Protein AF-G5HP84-F1 (afdb_monomer_lite)

Organism: NCBI:txid742733

Sequence (84 aa):
DSGDYSQKSVHVSKHGSPALRKTLYQVMDVLIKTKPDDPVYLFMDKKRAQGKPYYVYMTAGANKFLRIYYGRVKEYLASLPASE

Foldseek 3Di:
DPDDDPDDDDPPDPPDDPVLVVVLLVVLVVCCVVVDPDPLSVQLVVCVVVVHDPVVSSVVSSVVVVVVVVVVVVVVVVPDPDDD

Structure (mmCIF, N/CA/C/O backbone):
data_AF-G5HP84-F1
#
_entry.id   AF-G5HP84-F1
#
loop_
_atom_site.group_PDB
_atom_site.id
_atom_site.type_symbol
_atom_site.label_atom_id
_atom_site.label_alt_id
_atom_site.label_comp_id
_atom_site.label_asym_id
_atom_site.label_entity_id
_atom_site.label_seq_id
_atom_site.pdbx_PDB_ins_code
_atom_site.Cartn_x
_atom_site.Cartn_y
_atom_site.Cartn_z
_atom_site.occupancy
_atom_site.B_iso_or_equiv
_atom_site.auth_seq_id
_atom_site.auth_comp_id
_atom_site.auth_asym_id
_atom_site.auth_atom_id
_atom_site.pdbx_PDB_model_num
ATOM 1 N N . ASP A 1 1 ? -0.544 -19.695 18.756 1.00 39.16 1 ASP A N 1
ATOM 2 C CA . ASP A 1 1 ? -0.878 -18.510 19.553 1.00 39.16 1 ASP A CA 1
ATOM 3 C C . ASP A 1 1 ? 0.197 -17.461 19.335 1.00 39.16 1 ASP A C 1
ATOM 5 O O . ASP A 1 1 ? 1.337 -17.681 19.718 1.00 39.16 1 ASP A O 1
ATOM 9 N N . SER A 1 2 ? -0.092 -16.409 18.573 1.00 53.19 2 SER A N 1
ATOM 10 C CA . SER A 1 2 ? 0.899 -15.384 18.199 1.00 53.19 2 SER A CA 1
ATOM 11 C C . SER A 1 2 ? 0.431 -14.020 18.687 1.00 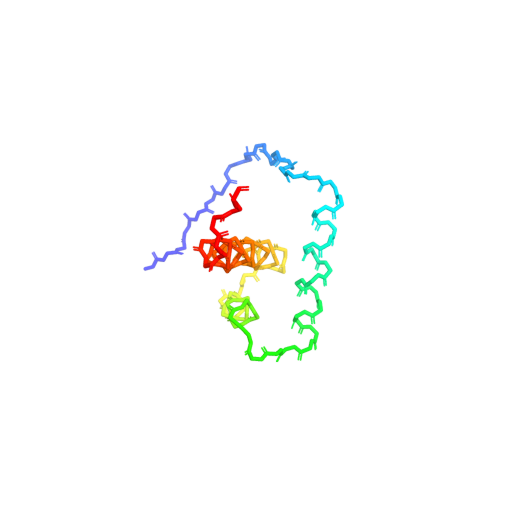53.19 2 SER A C 1
ATOM 13 O O . SER A 1 2 ? 0.090 -13.122 17.914 1.00 53.19 2 SER A O 1
ATOM 15 N N . GLY A 1 3 ? 0.395 -13.902 20.009 1.00 56.56 3 GLY A N 1
ATOM 16 C CA . GLY A 1 3 ? 0.059 -12.691 20.736 1.00 56.56 3 GLY A CA 1
ATOM 17 C C . GLY A 1 3 ? 1.037 -12.496 21.880 1.00 56.56 3 GLY A C 1
ATOM 18 O O . GLY A 1 3 ? 0.748 -12.911 22.983 1.00 56.56 3 GLY A O 1
ATOM 19 N N . ASP A 1 4 ? 2.203 -11.923 21.588 1.00 51.66 4 ASP A N 1
ATOM 20 C CA . ASP A 1 4 ? 2.821 -10.917 22.458 1.00 51.66 4 ASP A CA 1
ATOM 21 C C . ASP A 1 4 ? 4.088 -10.385 21.790 1.00 51.66 4 ASP A C 1
ATOM 23 O O . ASP A 1 4 ? 5.202 -10.868 21.981 1.00 51.66 4 ASP A O 1
ATOM 27 N N . TYR A 1 5 ? 3.913 -9.377 20.938 1.00 63.38 5 TYR A N 1
ATOM 28 C CA . TYR A 1 5 ? 5.027 -8.519 20.558 1.00 63.38 5 TYR A CA 1
ATOM 29 C C . TYR A 1 5 ? 4.843 -7.187 21.278 1.00 63.38 5 TYR A C 1
ATOM 31 O O . TYR A 1 5 ? 4.121 -6.308 20.806 1.00 63.38 5 TYR A O 1
ATOM 39 N N . SER A 1 6 ? 5.476 -7.057 22.444 1.00 57.25 6 SER A N 1
ATOM 40 C CA . SER A 1 6 ? 5.575 -5.796 23.173 1.00 57.25 6 SER A CA 1
ATOM 41 C C . SER A 1 6 ? 6.717 -4.970 22.575 1.00 57.25 6 SER A C 1
ATOM 43 O O . SER A 1 6 ? 7.904 -5.197 22.813 1.00 57.25 6 SER A O 1
ATOM 45 N N . GLN A 1 7 ? 6.366 -4.014 21.717 1.00 55.66 7 GLN A N 1
ATOM 46 C CA . GLN A 1 7 ? 7.351 -3.148 21.080 1.00 55.66 7 GLN A CA 1
ATOM 47 C C . GLN A 1 7 ? 7.898 -2.148 22.116 1.00 55.66 7 GLN A C 1
ATOM 49 O O . GLN A 1 7 ? 7.240 -1.164 22.448 1.00 55.66 7 GLN A O 1
ATOM 54 N N . LYS A 1 8 ? 9.114 -2.385 22.631 1.00 56.41 8 LYS A N 1
ATOM 55 C CA . LYS A 1 8 ? 9.903 -1.345 23.318 1.00 56.41 8 LYS A CA 1
ATOM 56 C C . LYS A 1 8 ? 10.169 -0.221 22.320 1.00 56.41 8 LYS A C 1
ATOM 58 O O . LYS A 1 8 ? 10.443 -0.513 21.159 1.00 56.41 8 LYS A O 1
ATOM 63 N N . SER A 1 9 ? 10.053 1.033 22.764 1.00 52.53 9 SER A N 1
ATOM 64 C CA . SER A 1 9 ? 10.167 2.244 21.939 1.00 52.53 9 SER A CA 1
ATOM 65 C C . SER A 1 9 ? 11.371 2.149 20.988 1.00 52.53 9 SER A C 1
ATOM 67 O O . SER A 1 9 ? 12.517 2.366 21.377 1.00 52.53 9 SER A O 1
ATOM 69 N N . VAL A 1 10 ? 11.113 1.773 19.739 1.00 50.66 10 VAL A N 1
ATOM 70 C CA . VAL A 1 10 ? 12.082 1.874 18.654 1.00 50.66 10 VAL A CA 1
ATOM 71 C C . VAL A 1 10 ? 11.881 3.243 18.039 1.00 50.66 10 VAL A C 1
ATOM 73 O O . VAL A 1 10 ? 10.744 3.654 17.795 1.00 50.66 10 VAL A O 1
ATOM 76 N N . HIS A 1 11 ? 12.974 3.967 17.808 1.00 45.12 11 HIS A N 1
ATOM 77 C CA . HIS A 1 11 ? 12.914 5.225 17.081 1.00 45.12 11 HIS A CA 1
ATOM 78 C C . HIS A 1 11 ? 12.252 4.953 15.724 1.00 45.12 11 HIS A C 1
ATOM 80 O O . HIS A 1 11 ? 12.845 4.340 14.840 1.00 45.12 11 HIS A O 1
ATOM 86 N N . VAL A 1 12 ? 11.009 5.408 15.548 1.00 46.97 12 VAL A N 1
ATOM 87 C CA . VAL A 1 12 ? 10.320 5.364 14.257 1.00 46.97 12 VAL A CA 1
ATOM 88 C C . VAL A 1 12 ? 10.977 6.417 13.374 1.00 46.97 12 VAL A C 1
ATOM 90 O O . VAL A 1 12 ? 10.627 7.596 13.402 1.00 46.97 12 VAL A O 1
ATOM 93 N N . SER A 1 13 ? 12.002 6.023 12.629 1.00 57.22 13 SER A N 1
ATOM 94 C CA . SER A 1 13 ? 12.519 6.824 11.527 1.00 57.22 13 SER A CA 1
ATOM 95 C C . SER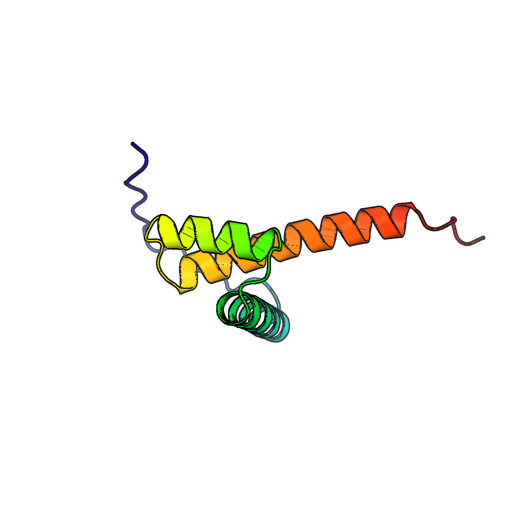 A 1 13 ? 11.444 6.871 10.443 1.00 57.22 13 SER A C 1
ATOM 97 O O . SER A 1 13 ? 11.007 5.855 9.898 1.00 57.22 13 SER A O 1
ATOM 99 N N . LYS A 1 14 ? 10.962 8.078 10.140 1.00 63.19 14 LYS A N 1
ATOM 100 C CA . LYS A 1 14 ? 9.998 8.298 9.060 1.00 63.19 14 LYS A CA 1
ATOM 101 C C . LYS A 1 14 ? 10.718 8.134 7.719 1.00 63.19 14 LYS A C 1
ATOM 103 O O . LYS A 1 14 ? 11.181 9.111 7.139 1.00 63.19 14 LYS A O 1
ATOM 108 N N . HIS A 1 15 ? 10.817 6.905 7.228 1.00 68.56 15 HIS A N 1
ATOM 109 C CA . HIS A 1 15 ? 11.391 6.627 5.914 1.00 68.56 15 HIS A CA 1
ATOM 110 C C . HIS A 1 15 ? 10.465 7.112 4.781 1.00 68.56 15 HIS A C 1
ATOM 112 O O . HIS A 1 15 ? 9.239 7.173 4.932 1.00 68.56 15 HIS A O 1
ATOM 118 N N . GLY A 1 16 ? 11.064 7.503 3.653 1.00 76.12 16 GLY A N 1
ATOM 119 C CA . GLY A 1 16 ? 10.369 8.057 2.485 1.00 76.12 16 GLY A CA 1
ATOM 120 C C . GLY A 1 16 ? 10.088 9.563 2.565 1.00 76.12 16 GLY A C 1
ATOM 121 O O . GLY A 1 16 ? 10.189 10.189 3.624 1.00 76.12 16 GLY A O 1
ATOM 122 N N . SER A 1 17 ? 9.722 10.162 1.430 1.00 90.31 17 SER A N 1
ATOM 123 C CA . SER A 1 17 ? 9.363 11.581 1.377 1.00 90.31 17 SER A CA 1
ATOM 124 C C . SER A 1 17 ? 8.004 11.836 2.056 1.00 90.31 17 SER A C 1
ATOM 126 O O . SER A 1 17 ? 7.127 10.963 2.048 1.00 90.31 17 SER A O 1
ATOM 128 N N . PRO A 1 18 ? 7.780 13.028 2.644 1.00 90.69 18 PRO A N 1
ATOM 129 C CA . PRO A 1 18 ? 6.470 13.405 3.176 1.00 90.69 18 PRO A CA 1
ATOM 130 C C . PRO A 1 18 ? 5.349 13.291 2.135 1.00 90.69 18 PRO A C 1
ATOM 132 O O . PRO A 1 18 ? 4.260 12.825 2.465 1.00 90.69 18 PRO A O 1
ATOM 135 N N . ALA A 1 19 ? 5.642 13.652 0.880 1.00 93.88 19 ALA A N 1
ATOM 136 C CA . ALA A 1 19 ? 4.717 13.523 -0.240 1.00 93.88 19 ALA A CA 1
ATOM 137 C C . ALA A 1 19 ? 4.303 12.062 -0.460 1.00 93.88 19 ALA A C 1
ATOM 139 O O . ALA A 1 19 ? 3.113 11.764 -0.444 1.00 93.88 19 ALA A O 1
ATOM 140 N N . LEU A 1 20 ? 5.269 11.138 -0.545 1.00 92.25 20 LEU A N 1
ATOM 141 C CA . LEU A 1 20 ? 4.988 9.715 -0.744 1.00 92.25 20 LEU A CA 1
ATOM 142 C C . LEU A 1 20 ? 4.115 9.142 0.379 1.00 92.25 20 LEU A C 1
ATOM 144 O O . LEU A 1 20 ? 3.146 8.438 0.106 1.00 92.25 20 LEU A O 1
ATOM 148 N N . ARG A 1 21 ? 4.417 9.467 1.643 1.00 92.75 21 ARG A N 1
ATOM 149 C CA . ARG A 1 21 ? 3.603 9.002 2.779 1.00 92.75 21 ARG A CA 1
ATOM 150 C C . ARG A 1 21 ? 2.166 9.515 2.708 1.00 92.75 21 ARG A C 1
ATOM 152 O O . ARG A 1 21 ? 1.245 8.739 2.950 1.00 92.75 21 ARG A O 1
ATOM 159 N N . LYS A 1 22 ? 1.975 10.795 2.364 1.00 95.06 22 LYS A N 1
ATOM 160 C CA . LYS A 1 22 ? 0.643 11.392 2.192 1.00 95.06 22 LYS A CA 1
ATOM 161 C C . LYS A 1 22 ? -0.125 10.691 1.073 1.00 95.06 22 LYS A C 1
ATOM 163 O O . LYS A 1 22 ? -1.261 10.284 1.294 1.00 95.06 22 LYS A O 1
ATOM 168 N N . THR A 1 23 ? 0.507 10.495 -0.081 1.00 96.38 23 THR A N 1
ATOM 169 C CA . THR A 1 23 ? -0.108 9.813 -1.224 1.00 96.38 23 THR A CA 1
ATOM 170 C C . THR A 1 23 ? -0.503 8.383 -0.871 1.00 96.38 23 THR A C 1
ATOM 172 O O . THR A 1 23 ? -1.646 8.001 -1.092 1.00 96.38 23 THR A O 1
ATOM 175 N N . LEU A 1 24 ? 0.394 7.604 -0.258 1.00 96.44 24 LEU A N 1
ATOM 176 C CA . LEU A 1 24 ? 0.088 6.231 0.152 1.00 96.44 24 LEU A CA 1
ATOM 177 C C . LEU A 1 24 ? -1.081 6.180 1.135 1.00 96.44 24 LEU A C 1
ATOM 179 O O . LEU A 1 24 ? -1.968 5.347 0.977 1.00 96.44 24 LEU A O 1
ATOM 183 N N . TYR A 1 25 ? -1.115 7.089 2.112 1.00 96.12 25 TYR A N 1
ATOM 184 C CA . TYR A 1 25 ? -2.238 7.185 3.039 1.00 96.12 25 TYR A CA 1
ATOM 185 C C . TYR A 1 25 ? -3.557 7.466 2.309 1.00 96.12 25 TYR A C 1
ATOM 187 O O . TYR A 1 25 ? -4.542 6.780 2.563 1.00 96.12 25 TYR A O 1
ATOM 195 N N . GLN A 1 26 ? -3.569 8.422 1.374 1.00 97.88 26 GLN A N 1
ATOM 196 C CA . GLN A 1 26 ? -4.758 8.748 0.579 1.00 97.88 26 GLN A CA 1
ATOM 197 C C . GLN A 1 26 ? -5.231 7.558 -0.263 1.00 97.88 26 GLN A C 1
ATOM 199 O O . GLN A 1 26 ? -6.427 7.287 -0.298 1.00 97.88 26 GLN A O 1
ATOM 204 N N . VAL A 1 27 ? -4.314 6.816 -0.893 1.00 97.00 27 VAL A N 1
ATOM 205 C CA . VAL A 1 27 ? -4.668 5.603 -1.647 1.00 97.00 27 VAL A CA 1
ATOM 206 C C . VAL A 1 27 ? -5.313 4.571 -0.720 1.00 97.00 27 VAL A C 1
ATOM 208 O O . VAL A 1 27 ? -6.402 4.093 -1.019 1.00 97.00 27 VAL A O 1
ATOM 211 N N . MET A 1 28 ? -4.697 4.263 0.427 1.00 97.75 28 MET A N 1
ATOM 212 C CA . MET A 1 28 ? -5.247 3.280 1.372 1.00 97.75 28 MET A CA 1
ATOM 213 C C . MET A 1 28 ? -6.612 3.712 1.934 1.00 97.75 28 MET A C 1
ATOM 215 O O . MET A 1 28 ? -7.501 2.880 2.107 1.00 97.75 28 MET A O 1
ATOM 219 N N . ASP A 1 29 ? -6.798 5.010 2.188 1.00 96.94 29 ASP A N 1
ATOM 220 C CA . ASP A 1 29 ? -8.061 5.577 2.669 1.00 96.94 29 ASP A CA 1
ATOM 221 C C . ASP A 1 29 ? -9.177 5.443 1.622 1.00 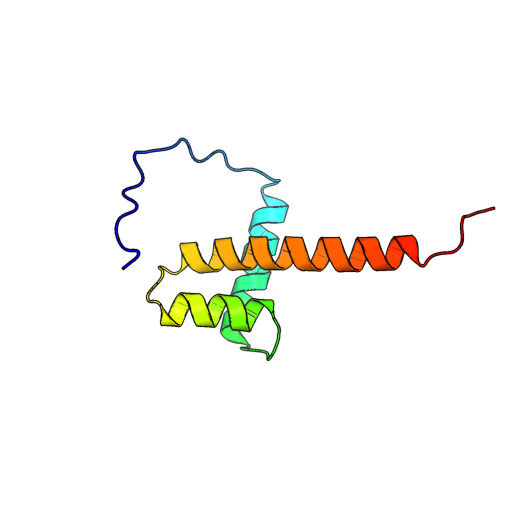96.94 29 ASP A C 1
ATOM 223 O O . ASP A 1 29 ? -10.294 5.040 1.953 1.00 96.94 29 ASP A O 1
ATOM 227 N N . VAL A 1 30 ? -8.866 5.697 0.346 1.00 97.88 30 VAL A N 1
ATOM 228 C CA . VAL A 1 30 ? -9.800 5.460 -0.764 1.00 97.88 30 VAL A CA 1
ATOM 229 C C . VAL A 1 30 ? -10.176 3.982 -0.844 1.00 97.88 30 VAL A C 1
ATOM 231 O O . VAL A 1 30 ? -11.366 3.688 -0.894 1.00 97.88 30 VAL A O 1
ATOM 234 N N . LEU A 1 31 ? -9.208 3.061 -0.772 1.00 97.12 31 LEU A N 1
ATOM 235 C CA . LEU A 1 31 ? -9.481 1.618 -0.830 1.00 97.12 31 LEU A CA 1
ATOM 236 C C . LEU A 1 31 ? -10.428 1.152 0.287 1.00 97.12 31 LEU A C 1
ATOM 238 O O . LEU A 1 31 ? -11.339 0.371 0.031 1.00 97.12 31 LEU A O 1
ATOM 242 N N . ILE A 1 32 ? -10.274 1.653 1.518 1.00 95.44 32 ILE A N 1
ATOM 243 C CA . ILE A 1 32 ? -11.188 1.315 2.627 1.00 95.44 32 ILE A CA 1
ATOM 244 C C . ILE A 1 32 ? -12.610 1.819 2.368 1.00 95.44 32 ILE A C 1
ATOM 246 O O . ILE A 1 32 ? -13.579 1.162 2.761 1.00 95.44 32 ILE A O 1
ATOM 250 N N . LYS A 1 33 ? -12.741 3.001 1.759 1.00 96.56 33 LYS A N 1
ATOM 251 C CA . LYS A 1 33 ? -14.037 3.628 1.476 1.00 96.56 33 LYS A CA 1
ATOM 252 C C . LYS A 1 33 ? -14.757 2.941 0.322 1.00 96.56 33 LYS A C 1
ATOM 254 O O . LYS A 1 33 ? -15.958 2.713 0.424 1.00 96.56 33 LYS A O 1
ATOM 259 N N . THR A 1 34 ? -14.036 2.612 -0.747 1.00 97.56 34 THR A N 1
ATOM 260 C CA . THR A 1 34 ? -14.616 2.034 -1.967 1.00 97.56 34 THR A CA 1
ATOM 261 C C . THR A 1 34 ? -14.722 0.513 -1.925 1.00 97.56 34 THR A C 1
ATOM 263 O O . THR A 1 34 ? -15.547 -0.038 -2.645 1.00 97.56 34 THR A O 1
ATOM 266 N N . LYS A 1 35 ? -13.943 -0.156 -1.064 1.00 96.50 35 LYS A N 1
ATOM 267 C CA . LYS A 1 35 ? -13.947 -1.614 -0.851 1.00 96.50 35 LYS A CA 1
ATOM 268 C C . LYS A 1 35 ? -13.887 -2.436 -2.150 1.00 96.50 35 LYS A C 1
ATOM 270 O O . LYS A 1 35 ? -14.733 -3.309 -2.353 1.00 96.50 35 LYS A O 1
ATOM 275 N N . PRO A 1 36 ? -12.937 -2.146 -3.054 1.00 96.56 36 PRO A N 1
ATOM 276 C CA . PRO A 1 36 ? -12.831 -2.869 -4.312 1.00 96.56 36 PRO A CA 1
ATOM 277 C C . PRO A 1 36 ? -12.313 -4.292 -4.070 1.00 96.56 36 PRO A C 1
ATOM 279 O O . PRO A 1 36 ? -11.625 -4.553 -3.085 1.00 96.56 36 PRO A O 1
ATOM 282 N N . ASP A 1 37 ? -12.582 -5.207 -4.999 1.00 95.75 37 ASP A N 1
ATOM 283 C CA . ASP A 1 37 ? -12.008 -6.557 -4.970 1.00 95.75 37 ASP A CA 1
ATOM 284 C C . ASP A 1 37 ? -10.560 -6.551 -5.493 1.00 95.75 37 ASP A C 1
ATOM 286 O O . ASP A 1 37 ? -10.247 -7.037 -6.579 1.00 95.75 37 ASP A O 1
ATOM 290 N N . ASP A 1 38 ? -9.668 -5.892 -4.750 1.00 94.75 38 ASP A N 1
ATOM 291 C CA . ASP A 1 38 ? -8.253 -5.766 -5.089 1.00 94.75 38 ASP A CA 1
ATOM 292 C C . ASP A 1 38 ? -7.350 -6.382 -3.997 1.00 94.75 38 ASP A C 1
ATOM 294 O O . ASP A 1 38 ? -7.687 -6.383 -2.807 1.00 94.75 38 ASP A O 1
ATOM 298 N N . PRO A 1 39 ? -6.161 -6.899 -4.363 1.00 96.44 39 PRO A N 1
ATOM 299 C CA . PRO A 1 39 ? -5.293 -7.627 -3.437 1.00 96.44 39 PRO A CA 1
ATOM 300 C C . PRO A 1 39 ? -4.775 -6.787 -2.258 1.00 96.44 39 PRO A C 1
ATOM 302 O O . PRO A 1 39 ? -4.375 -7.357 -1.237 1.00 96.44 39 PRO A O 1
ATOM 305 N N . VAL A 1 40 ? -4.727 -5.458 -2.380 1.00 97.69 40 VAL A N 1
ATOM 306 C CA . VAL A 1 40 ? -4.343 -4.553 -1.289 1.00 97.69 40 VAL A CA 1
ATOM 307 C C . VAL A 1 40 ? -5.510 -4.374 -0.327 1.00 97.69 40 VAL A C 1
ATOM 309 O O . VAL A 1 40 ? -5.306 -4.568 0.877 1.00 97.69 40 VAL A O 1
ATOM 312 N N . TYR A 1 41 ? -6.717 -4.083 -0.826 1.00 98.12 41 TYR A N 1
ATOM 313 C CA . TYR A 1 41 ? -7.908 -3.981 0.018 1.00 98.12 41 TYR A CA 1
ATOM 314 C C . TYR A 1 41 ? -8.174 -5.282 0.781 1.00 98.12 41 TYR A C 1
ATOM 316 O O . TYR A 1 41 ? -8.245 -5.251 2.009 1.00 98.12 41 TYR A O 1
ATOM 324 N N . LEU A 1 42 ? -8.210 -6.434 0.102 1.00 98.06 42 LEU A N 1
ATOM 325 C CA . LEU A 1 42 ? -8.442 -7.735 0.749 1.00 98.06 42 LEU A CA 1
ATOM 326 C C . LEU A 1 42 ? -7.409 -8.032 1.849 1.00 98.06 42 LEU A C 1
ATOM 328 O O . LEU A 1 42 ? -7.724 -8.593 2.902 1.00 98.06 42 LEU A O 1
ATOM 332 N N . PHE A 1 43 ? -6.153 -7.630 1.636 1.00 97.88 43 PHE A N 1
ATOM 333 C CA . PHE A 1 43 ? -5.105 -7.764 2.644 1.00 97.88 43 PHE A CA 1
ATOM 334 C C . PHE A 1 43 ? -5.352 -6.863 3.863 1.00 97.88 43 PHE A C 1
ATOM 336 O O . PHE A 1 43 ? -5.165 -7.309 5.000 1.00 97.88 43 PHE A O 1
ATOM 343 N N . MET A 1 44 ? -5.763 -5.613 3.646 1.00 97.81 44 MET A N 1
ATOM 344 C CA . MET A 1 44 ? -6.104 -4.681 4.724 1.00 97.81 44 MET A CA 1
ATOM 345 C C 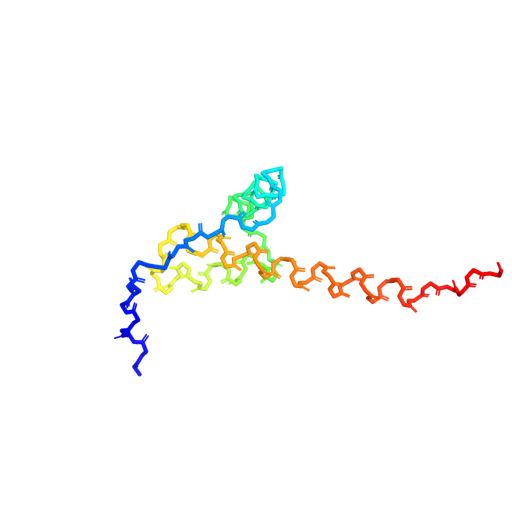. MET A 1 44 ? -7.351 -5.128 5.486 1.00 97.81 44 MET A C 1
ATOM 347 O O . MET A 1 44 ? -7.348 -5.089 6.717 1.00 97.81 44 MET A O 1
ATOM 351 N N . ASP A 1 45 ? -8.374 -5.609 4.783 1.00 97.50 45 ASP A N 1
ATOM 352 C CA . ASP A 1 45 ? -9.617 -6.090 5.379 1.00 97.50 45 ASP A CA 1
ATOM 353 C C . ASP A 1 45 ? -9.370 -7.321 6.259 1.00 97.50 45 ASP A C 1
ATOM 355 O O . ASP A 1 45 ? -9.788 -7.358 7.416 1.00 97.50 45 ASP A O 1
ATOM 359 N N . LYS A 1 46 ? -8.520 -8.254 5.810 1.00 97.62 46 LYS A N 1
ATOM 360 C CA . LYS A 1 46 ? -8.054 -9.368 6.651 1.00 97.62 46 LYS A CA 1
ATOM 361 C C . LYS A 1 46 ? -7.377 -8.888 7.940 1.00 97.62 46 LYS A C 1
ATOM 363 O O . LYS A 1 46 ? -7.579 -9.474 9.002 1.00 97.62 46 LYS A O 1
ATOM 368 N N . LYS A 1 47 ? -6.555 -7.834 7.882 1.00 96.44 47 LYS A N 1
ATOM 369 C CA . LYS A 1 47 ? -5.899 -7.260 9.075 1.00 96.44 47 LYS A CA 1
ATOM 370 C C . LYS A 1 47 ? -6.906 -6.559 9.987 1.00 96.44 47 LYS A C 1
ATOM 372 O O . LYS A 1 47 ? -6.783 -6.655 11.207 1.00 96.44 47 LYS A O 1
ATOM 377 N N . ARG A 1 48 ? -7.904 -5.894 9.409 1.00 95.44 48 ARG A N 1
ATOM 378 C CA . ARG A 1 48 ? -9.011 -5.279 10.143 1.00 95.44 48 ARG A CA 1
ATOM 379 C C . ARG A 1 48 ? -9.853 -6.333 10.865 1.00 95.44 48 ARG A C 1
ATOM 381 O O . ARG A 1 48 ? -10.116 -6.164 12.050 1.00 95.44 48 ARG A O 1
ATOM 388 N N . ALA A 1 49 ? -10.193 -7.436 10.199 1.00 96.56 49 ALA A N 1
ATOM 389 C CA . ALA A 1 49 ? -10.916 -8.566 10.787 1.00 96.56 49 ALA A CA 1
ATOM 390 C C . ALA A 1 49 ? -10.145 -9.228 11.947 1.00 96.56 49 ALA A C 1
ATOM 392 O O . ALA A 1 49 ? -10.746 -9.732 12.886 1.00 96.56 49 ALA A O 1
ATOM 393 N N . GLN A 1 50 ? -8.809 -9.162 11.932 1.00 96.38 50 GLN A N 1
ATOM 394 C CA . GLN A 1 50 ? -7.942 -9.587 13.043 1.00 96.38 50 GLN A CA 1
ATOM 395 C C . GLN A 1 50 ? -7.872 -8.575 14.205 1.00 96.38 50 GLN A C 1
ATOM 397 O O . GLN A 1 50 ? -7.027 -8.724 15.089 1.00 96.38 50 GLN A O 1
ATOM 402 N N . GLY A 1 51 ? -8.673 -7.507 14.184 1.00 94.81 51 GLY A N 1
ATOM 403 C CA . GLY A 1 51 ? -8.687 -6.479 15.225 1.00 94.81 51 GLY A CA 1
ATOM 404 C C . GLY A 1 51 ? -7.452 -5.573 15.234 1.00 94.81 51 GLY A C 1
ATOM 405 O O . GLY A 1 51 ? -7.157 -4.946 16.251 1.00 94.81 51 GLY A O 1
ATOM 406 N N . LYS A 1 52 ? -6.684 -5.496 14.134 1.00 94.38 52 LYS A N 1
ATOM 407 C CA . LYS A 1 52 ? -5.517 -4.599 14.091 1.00 94.38 52 LYS A CA 1
ATOM 408 C C . LYS A 1 52 ? -5.965 -3.125 14.114 1.00 94.38 52 LYS A C 1
ATOM 410 O O . LYS A 1 52 ? -6.927 -2.784 13.425 1.00 94.38 52 LYS A O 1
ATOM 415 N N . PRO A 1 53 ? -5.256 -2.233 14.838 1.00 96.12 53 PRO A N 1
ATOM 416 C CA . PRO A 1 53 ? -5.581 -0.807 14.858 1.00 96.12 53 PRO A CA 1
ATOM 417 C C . PRO A 1 53 ? -5.507 -0.162 13.469 1.00 96.12 53 PRO A C 1
ATOM 419 O O . PRO A 1 53 ? -4.694 -0.573 12.638 1.00 96.12 53 PRO A O 1
ATOM 422 N N . TYR A 1 54 ? -6.293 0.900 13.258 1.00 93.75 54 TYR A N 1
ATOM 423 C CA . TYR A 1 54 ? -6.425 1.609 11.976 1.00 93.75 54 TYR A CA 1
ATOM 424 C C . TYR A 1 54 ? -5.081 1.889 11.291 1.00 93.75 54 TYR A C 1
ATOM 426 O O . TYR A 1 54 ? -4.795 1.384 10.206 1.00 93.75 54 TYR A O 1
ATOM 434 N N . TYR A 1 55 ? -4.191 2.617 11.967 1.00 93.69 55 TYR A N 1
ATOM 435 C CA . TYR A 1 55 ? -2.906 3.012 11.386 1.00 93.69 55 TYR A CA 1
ATOM 436 C C . TYR A 1 55 ? -1.956 1.835 11.117 1.00 93.69 55 TYR A C 1
ATOM 438 O O . TYR A 1 55 ? -1.096 1.925 10.235 1.00 93.69 55 TYR A O 1
ATOM 446 N N . VAL A 1 56 ? -2.125 0.715 11.826 1.00 94.06 56 VAL A N 1
ATOM 447 C CA . VAL A 1 56 ? -1.301 -0.486 11.639 1.00 94.06 56 VAL A CA 1
ATOM 448 C C . VAL A 1 56 ? -1.645 -1.156 10.314 1.00 94.06 56 VAL A C 1
ATOM 450 O O . VAL A 1 56 ? -0.742 -1.433 9.522 1.00 94.06 56 VAL A O 1
ATOM 453 N N . TYR A 1 57 ? -2.932 -1.389 10.031 1.00 96.00 57 TYR A N 1
ATOM 454 C CA . TYR A 1 57 ? -3.310 -1.995 8.753 1.00 96.00 57 TYR A CA 1
ATOM 455 C C . TYR A 1 57 ? -3.194 -1.020 7.577 1.00 96.00 57 TYR A C 1
ATOM 457 O O . TYR A 1 57 ? -2.876 -1.470 6.481 1.00 96.00 57 TYR A O 1
ATOM 465 N N . MET A 1 58 ? -3.341 0.293 7.793 1.00 96.44 58 MET A N 1
ATOM 466 C CA . MET A 1 58 ? -3.050 1.317 6.777 1.00 96.44 58 MET A CA 1
ATOM 467 C C . MET A 1 58 ? -1.587 1.266 6.332 1.00 96.44 58 MET A C 1
ATOM 469 O O . MET A 1 58 ? -1.287 1.191 5.142 1.00 96.44 58 MET A O 1
ATOM 473 N N . THR A 1 59 ? -0.661 1.235 7.292 1.00 94.94 59 THR A N 1
ATOM 474 C CA . THR A 1 59 ? 0.778 1.157 6.998 1.00 94.94 59 THR A CA 1
ATOM 475 C C . THR A 1 59 ? 1.142 -0.181 6.351 1.00 94.94 59 THR A C 1
ATOM 477 O O . THR A 1 59 ? 1.918 -0.230 5.395 1.00 94.94 59 THR A O 1
ATOM 480 N N . ALA A 1 60 ? 0.552 -1.283 6.824 1.00 95.12 60 ALA A N 1
ATOM 481 C CA . ALA A 1 60 ? 0.755 -2.595 6.217 1.00 95.12 60 ALA A CA 1
ATOM 482 C C . ALA A 1 60 ? 0.216 -2.656 4.774 1.00 95.12 60 ALA A C 1
ATOM 484 O O . ALA A 1 60 ? 0.878 -3.228 3.907 1.00 95.12 60 ALA A O 1
ATOM 485 N N . GLY A 1 61 ? -0.946 -2.049 4.514 1.00 96.94 61 GLY A N 1
ATOM 486 C CA . GLY A 1 61 ? -1.536 -1.903 3.183 1.00 96.94 61 GLY A CA 1
ATOM 487 C C . GLY A 1 61 ? -0.639 -1.109 2.241 1.00 96.94 61 GLY A C 1
ATOM 488 O O . GLY A 1 61 ? -0.321 -1.591 1.157 1.00 96.94 61 GLY A O 1
ATOM 489 N N . ALA A 1 62 ? -0.118 0.036 2.691 1.00 96.44 62 ALA A N 1
ATOM 490 C CA . ALA A 1 62 ? 0.822 0.843 1.915 1.00 96.44 62 ALA A CA 1
ATOM 491 C C . ALA A 1 62 ? 2.081 0.047 1.517 1.00 96.44 62 ALA A C 1
ATOM 493 O O . ALA A 1 62 ? 2.498 0.071 0.359 1.00 96.44 62 ALA A O 1
ATOM 494 N N . ASN A 1 63 ? 2.649 -0.735 2.440 1.00 96.06 63 ASN A N 1
ATOM 495 C CA . ASN A 1 63 ? 3.793 -1.603 2.141 1.00 96.06 63 ASN A CA 1
ATOM 496 C C . ASN A 1 63 ? 3.434 -2.733 1.161 1.00 96.06 63 ASN A C 1
ATOM 498 O O . ASN A 1 63 ? 4.235 -3.078 0.289 1.00 96.06 63 ASN A O 1
ATOM 502 N N . LYS A 1 64 ? 2.233 -3.314 1.286 1.00 97.31 64 LYS A N 1
ATOM 503 C CA . LYS A 1 64 ? 1.724 -4.328 0.352 1.00 97.31 64 LYS A CA 1
ATOM 504 C C . LYS A 1 64 ? 1.544 -3.742 -1.050 1.00 97.31 64 LYS A C 1
ATOM 506 O O . LYS A 1 64 ? 1.987 -4.371 -2.010 1.00 97.31 64 LYS A O 1
ATOM 511 N N . PHE A 1 65 ? 0.979 -2.539 -1.150 1.00 97.12 65 PHE A N 1
ATOM 512 C CA . PHE A 1 65 ? 0.837 -1.786 -2.394 1.00 97.12 65 PHE A CA 1
ATOM 513 C C . PHE A 1 65 ? 2.195 -1.554 -3.057 1.00 97.12 65 PHE A C 1
ATOM 515 O O . PHE A 1 65 ? 2.372 -1.933 -4.210 1.00 97.12 65 PHE A O 1
ATOM 522 N N . LEU A 1 66 ? 3.178 -1.024 -2.321 1.00 96.19 66 LEU A N 1
ATOM 523 C CA . LEU A 1 66 ? 4.516 -0.763 -2.861 1.00 96.19 66 LEU A CA 1
ATOM 524 C C . LEU A 1 66 ? 5.193 -2.032 -3.397 1.00 96.19 66 LEU A C 1
ATOM 526 O O . LEU A 1 66 ? 5.810 -1.988 -4.458 1.00 96.19 66 LEU A O 1
ATOM 530 N N . ARG A 1 67 ? 5.050 -3.171 -2.705 1.00 96.88 67 ARG A N 1
ATOM 531 C CA . ARG A 1 67 ? 5.590 -4.456 -3.183 1.00 96.88 67 ARG A CA 1
ATOM 532 C C . ARG A 1 67 ? 4.944 -4.909 -4.492 1.00 96.88 67 ARG A C 1
ATOM 534 O O . ARG A 1 67 ? 5.661 -5.335 -5.391 1.00 96.88 67 ARG A O 1
ATOM 541 N N . ILE A 1 68 ? 3.616 -4.816 -4.600 1.00 96.81 68 ILE A N 1
ATOM 542 C CA . ILE A 1 68 ? 2.890 -5.175 -5.830 1.00 96.81 68 ILE A CA 1
ATOM 543 C C . ILE A 1 68 ? 3.270 -4.221 -6.965 1.00 96.81 68 ILE A C 1
ATOM 545 O O . ILE A 1 68 ? 3.576 -4.674 -8.064 1.00 96.81 68 ILE A O 1
ATOM 549 N N . TYR A 1 69 ? 3.282 -2.916 -6.692 1.00 96.62 69 TYR A N 1
ATOM 550 C CA . TYR A 1 69 ? 3.623 -1.886 -7.667 1.00 96.62 69 TYR A CA 1
ATOM 551 C C . TYR A 1 69 ? 5.028 -2.097 -8.231 1.00 96.62 69 TYR A C 1
ATOM 553 O O . TYR A 1 69 ? 5.198 -2.146 -9.444 1.00 96.62 69 TYR A O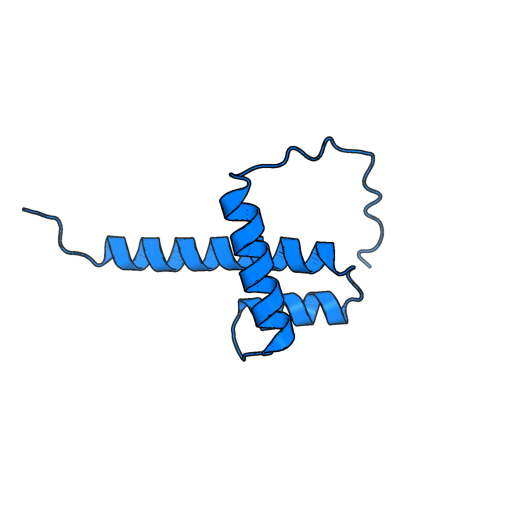 1
ATOM 561 N N . TYR A 1 70 ? 6.020 -2.301 -7.359 1.00 96.62 70 TYR A N 1
ATOM 562 C CA . TYR A 1 70 ? 7.388 -2.576 -7.785 1.00 96.62 70 TYR A CA 1
ATOM 563 C C . TYR A 1 70 ? 7.478 -3.833 -8.659 1.00 96.62 70 TYR A C 1
ATOM 565 O O . TYR A 1 70 ? 8.126 -3.788 -9.699 1.00 96.62 70 TYR A O 1
ATOM 573 N N . GLY A 1 71 ? 6.809 -4.926 -8.271 1.00 97.50 71 GLY A N 1
ATOM 574 C CA . GLY A 1 71 ? 6.771 -6.158 -9.066 1.00 97.50 71 GLY A CA 1
ATOM 575 C C . GLY A 1 71 ? 6.216 -5.919 -10.470 1.00 97.50 71 GLY A C 1
ATOM 576 O O . GLY A 1 71 ? 6.898 -6.209 -11.446 1.00 97.50 71 GLY A O 1
ATOM 577 N N . ARG A 1 72 ? 5.045 -5.277 -10.567 1.00 97.06 72 ARG A N 1
ATOM 578 C CA . ARG A 1 72 ? 4.400 -4.963 -11.853 1.00 97.06 72 ARG A CA 1
ATOM 579 C C . ARG A 1 72 ? 5.242 -4.045 -12.732 1.00 97.06 72 ARG A C 1
ATOM 581 O O . ARG A 1 72 ? 5.362 -4.286 -13.926 1.00 97.06 72 ARG A O 1
ATOM 588 N N . VAL A 1 73 ? 5.831 -2.996 -12.155 1.00 97.62 73 VAL A N 1
ATOM 589 C CA . VAL A 1 73 ? 6.704 -2.080 -12.903 1.00 97.62 73 VAL A CA 1
ATOM 590 C C . VAL A 1 73 ? 7.959 -2.806 -13.371 1.00 97.62 73 VAL A C 1
ATOM 592 O O . VAL A 1 73 ? 8.360 -2.639 -14.515 1.00 97.62 73 VAL A O 1
ATOM 595 N N . LYS A 1 74 ? 8.566 -3.639 -12.523 1.00 97.44 74 LYS A N 1
ATOM 596 C CA . LYS A 1 74 ? 9.749 -4.420 -12.891 1.00 97.44 74 LYS A CA 1
ATOM 597 C C . LYS A 1 74 ? 9.446 -5.409 -14.020 1.00 97.44 74 LYS A C 1
ATOM 599 O O . LYS A 1 74 ? 10.229 -5.486 -14.958 1.00 97.44 74 LYS A O 1
ATOM 604 N N . GLU A 1 75 ? 8.329 -6.132 -13.936 1.00 97.31 75 GLU A N 1
ATOM 605 C CA . GLU A 1 75 ? 7.848 -7.036 -14.992 1.00 97.31 75 GLU A CA 1
ATOM 606 C C . GLU A 1 75 ? 7.610 -6.279 -16.302 1.00 97.31 75 GLU A C 1
ATOM 608 O O . GLU A 1 75 ? 8.098 -6.694 -17.350 1.00 97.31 75 GLU A O 1
ATOM 613 N N . TYR A 1 76 ? 6.934 -5.130 -16.233 1.00 97.12 76 TYR A N 1
ATOM 614 C CA . TYR A 1 76 ? 6.692 -4.279 -17.393 1.00 97.12 76 TYR A CA 1
ATOM 615 C C . TYR A 1 76 ? 7.996 -3.788 -18.033 1.00 97.12 76 TYR A C 1
ATOM 617 O O . TYR A 1 76 ? 8.188 -3.958 -19.233 1.00 97.12 76 TYR A O 1
ATOM 625 N N . LEU A 1 77 ? 8.922 -3.238 -17.244 1.00 96.31 77 LEU A N 1
ATOM 626 C CA . LEU A 1 77 ? 10.205 -2.747 -17.752 1.00 96.31 77 LEU A CA 1
ATOM 627 C C . LEU A 1 77 ? 11.051 -3.868 -18.368 1.00 96.31 77 LEU A C 1
ATOM 629 O O . LEU A 1 77 ? 11.711 -3.634 -19.371 1.00 96.31 77 LEU A O 1
ATOM 633 N N . ALA A 1 78 ? 11.008 -5.079 -17.807 1.00 95.56 78 ALA A N 1
ATOM 634 C CA . ALA A 1 78 ? 11.692 -6.241 -18.375 1.00 95.56 78 ALA A CA 1
ATOM 635 C C . ALA A 1 78 ? 11.058 -6.746 -19.685 1.00 95.56 78 ALA A C 1
ATOM 637 O O . ALA A 1 78 ? 11.719 -7.456 -20.436 1.00 95.56 78 ALA A O 1
ATOM 638 N N . SER A 1 79 ? 9.792 -6.407 -19.950 1.00 95.81 79 SER A N 1
ATOM 639 C CA . SER A 1 79 ? 9.087 -6.773 -21.187 1.00 95.81 79 SER A CA 1
ATOM 640 C C . SER A 1 79 ? 9.341 -5.808 -22.350 1.00 95.81 79 SER A C 1
ATOM 642 O O . SER A 1 79 ? 9.003 -6.124 -23.490 1.00 95.81 79 SER A O 1
ATOM 644 N N . LEU A 1 80 ? 9.918 -4.632 -22.076 1.00 95.31 80 LEU A N 1
ATOM 645 C CA . LEU A 1 80 ? 10.252 -3.657 -23.108 1.00 95.31 80 LEU A CA 1
ATOM 646 C C . LEU A 1 80 ? 11.448 -4.145 -23.939 1.00 95.31 80 LEU A C 1
ATOM 648 O O . LEU A 1 80 ? 12.379 -4.732 -23.381 1.00 95.31 80 LEU A O 1
ATOM 652 N N . PRO A 1 81 ? 11.459 -3.889 -25.259 1.00 92.06 81 PRO A N 1
ATOM 653 C CA . PRO A 1 81 ? 12.640 -4.150 -26.066 1.00 92.06 81 PRO A CA 1
ATOM 654 C C . PRO A 1 81 ? 13.813 -3.315 -25.541 1.00 92.06 81 PRO A C 1
ATOM 656 O O . PRO A 1 81 ? 13.624 -2.178 -25.099 1.00 92.06 81 PRO A O 1
ATOM 659 N N . ALA A 1 82 ? 15.024 -3.876 -25.591 1.00 81.88 82 ALA A N 1
ATOM 660 C CA . ALA A 1 82 ? 16.225 -3.089 -25.345 1.00 81.88 82 ALA A CA 1
ATOM 661 C C . ALA A 1 82 ? 16.237 -1.934 -26.353 1.00 81.88 82 ALA A C 1
ATOM 663 O O . ALA A 1 82 ? 16.083 -2.165 -27.551 1.00 81.88 82 ALA A O 1
ATOM 664 N N . SER A 1 83 ? 16.346 -0.702 -25.858 1.00 75.06 83 SER A N 1
ATOM 665 C CA . SER A 1 83 ? 16.573 0.455 -26.718 1.00 75.06 83 SER A CA 1
ATOM 666 C C . SER A 1 83 ? 17.846 0.204 -27.525 1.00 75.06 83 SER A C 1
ATOM 668 O O . SER A 1 83 ? 18.881 -0.058 -26.906 1.00 75.06 83 SER A O 1
ATOM 670 N N . GLU A 1 84 ? 17.739 0.234 -28.857 1.00 54.97 84 GLU A N 1
ATOM 671 C CA . GLU A 1 84 ? 18.892 0.239 -29.772 1.00 54.97 84 GLU A CA 1
ATOM 672 C C . GLU A 1 84 ? 19.888 1.354 -29.430 1.00 54.97 84 GLU A C 1
ATOM 674 O O . GLU A 1 84 ? 19.440 2.452 -29.015 1.00 54.97 84 GLU A O 1
#

Secondary structure (DSSP, 8-state):
---------------S-HHHHHHHHHHHHHHHHH--S-HHHHHHHHHHHTT--HHHHHHHHHHHHHHHHHHHHHHHHHHSPPP-

R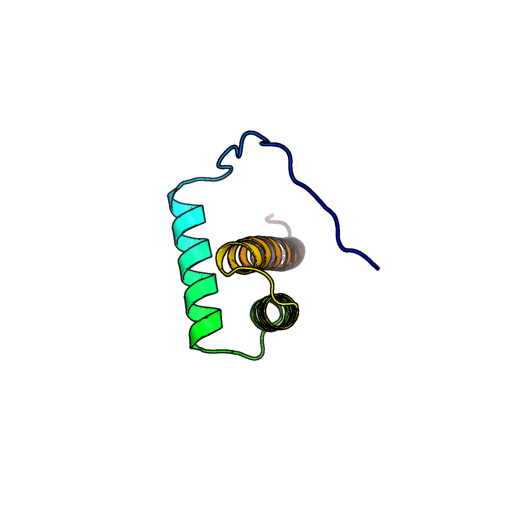adius of gyration: 16.15 Å; chains: 1; bounding box: 34×32×53 Å

pLDDT: mean 87.48, std 16.7, range [39.16, 98.12]